Protein AF-A0A0C3QH39-F1 (afdb_monomer_lite)

Structure (mmCIF, N/CA/C/O backbone):
data_AF-A0A0C3QH39-F1
#
_entry.id   AF-A0A0C3QH39-F1
#
loop_
_atom_site.group_PDB
_atom_site.id
_atom_site.type_symbol
_atom_site.label_atom_id
_atom_site.label_alt_id
_atom_site.label_comp_id
_atom_site.label_asym_id
_atom_site.label_entity_id
_atom_site.label_seq_id
_atom_site.pdbx_PDB_ins_code
_atom_site.Cartn_x
_atom_site.Cartn_y
_atom_site.Cartn_z
_atom_site.occupancy
_atom_site.B_iso_or_equiv
_atom_site.auth_seq_id
_atom_site.auth_comp_id
_atom_site.auth_asym_id
_atom_site.auth_atom_id
_atom_site.pdbx_PDB_model_num
ATOM 1 N N . MET A 1 1 ? 23.336 -66.471 17.771 1.00 43.88 1 MET A N 1
ATOM 2 C CA . MET A 1 1 ? 22.860 -65.229 18.420 1.00 43.88 1 MET A CA 1
ATOM 3 C C . MET A 1 1 ? 21.787 -64.606 17.534 1.00 43.88 1 MET A C 1
ATOM 5 O O . MET A 1 1 ? 22.089 -64.322 16.385 1.00 43.88 1 MET A O 1
ATOM 9 N N . LYS A 1 2 ? 20.530 -64.498 17.988 1.00 44.22 2 LYS A N 1
ATOM 10 C CA . LYS A 1 2 ? 19.433 -63.909 17.193 1.00 44.22 2 LYS A CA 1
ATOM 11 C C . LYS A 1 2 ? 19.239 -62.452 17.618 1.00 44.22 2 LYS A C 1
ATOM 13 O O . LYS A 1 2 ? 18.803 -62.205 18.738 1.00 44.22 2 LYS A O 1
ATOM 18 N N . ALA A 1 3 ? 19.576 -61.507 16.745 1.00 55.25 3 ALA A N 1
ATOM 19 C CA . ALA A 1 3 ? 19.277 -60.095 16.959 1.00 55.25 3 ALA A CA 1
ATOM 20 C C . ALA A 1 3 ? 17.785 -59.849 16.683 1.00 55.25 3 ALA A C 1
ATOM 22 O O . ALA A 1 3 ? 17.305 -60.082 15.576 1.00 55.25 3 ALA A O 1
ATOM 23 N N . SER A 1 4 ? 17.045 -59.419 17.705 1.00 58.69 4 SER A N 1
ATOM 24 C CA . SER A 1 4 ? 15.643 -59.013 17.585 1.00 58.69 4 SER A CA 1
ATOM 25 C C . SER A 1 4 ? 15.588 -57.515 17.285 1.00 58.69 4 SER A C 1
ATOM 27 O O . SER A 1 4 ? 15.845 -56.690 18.162 1.00 58.69 4 SER A O 1
ATOM 29 N N . LEU A 1 5 ? 15.284 -57.156 16.036 1.00 59.19 5 LEU A N 1
ATOM 30 C CA . LEU A 1 5 ? 14.995 -55.779 15.640 1.00 59.19 5 LEU A CA 1
ATOM 31 C C . LEU A 1 5 ? 13.541 -55.458 16.006 1.00 59.19 5 LEU A C 1
ATOM 33 O O . LEU A 1 5 ? 12.611 -55.765 15.264 1.00 59.19 5 LEU A O 1
ATOM 37 N N . ARG A 1 6 ? 13.342 -54.822 17.166 1.00 60.06 6 ARG A N 1
ATOM 38 C CA . ARG A 1 6 ? 12.073 -54.170 17.528 1.00 60.06 6 ARG A CA 1
ATOM 39 C C . ARG A 1 6 ? 11.930 -52.872 16.734 1.00 60.06 6 ARG A C 1
ATOM 41 O O . ARG A 1 6 ? 12.139 -51.780 17.254 1.00 60.06 6 ARG A O 1
ATOM 48 N N . LEU A 1 7 ? 11.619 -53.007 15.453 1.00 60.47 7 LEU A N 1
ATOM 49 C CA . LEU A 1 7 ? 11.229 -51.896 14.601 1.00 60.47 7 LEU A CA 1
ATOM 50 C C . LEU A 1 7 ? 9.748 -51.572 14.842 1.00 60.47 7 LEU A C 1
ATOM 52 O O . LEU A 1 7 ? 8.881 -52.417 14.659 1.00 60.47 7 LEU A O 1
ATOM 56 N N . LEU A 1 8 ? 9.510 -50.305 15.199 1.00 54.44 8 LEU A N 1
ATOM 57 C CA . LEU A 1 8 ? 8.248 -49.564 15.083 1.00 54.44 8 LEU A CA 1
ATOM 58 C C . LEU A 1 8 ? 7.192 -49.815 16.171 1.00 54.44 8 LEU A C 1
ATOM 60 O O . LEU A 1 8 ? 6.185 -50.490 15.988 1.00 54.44 8 LEU A O 1
ATOM 64 N N . ASN A 1 9 ? 7.364 -49.107 17.287 1.00 56.91 9 ASN A N 1
ATOM 65 C CA . ASN A 1 9 ? 6.265 -48.773 18.186 1.00 56.91 9 ASN A CA 1
ATOM 66 C C . ASN A 1 9 ? 5.415 -47.665 17.521 1.00 56.91 9 ASN A C 1
ATOM 68 O O . ASN A 1 9 ? 5.627 -46.477 17.769 1.00 56.91 9 ASN A O 1
ATOM 72 N N . ALA A 1 10 ? 4.507 -48.040 16.611 1.00 56.62 10 ALA A N 1
ATOM 73 C CA . ALA A 1 10 ? 3.665 -47.106 15.845 1.00 56.62 10 ALA A CA 1
ATOM 74 C C . ALA A 1 10 ? 2.788 -46.200 16.737 1.00 56.62 10 ALA A C 1
ATOM 76 O O . ALA A 1 10 ? 2.433 -45.096 16.340 1.00 56.62 10 ALA A O 1
ATOM 77 N N . SER A 1 11 ? 2.519 -46.615 17.978 1.00 57.75 11 SER A N 1
ATOM 78 C CA . SER A 1 11 ? 1.807 -45.828 18.994 1.00 57.75 11 SER A CA 1
ATOM 79 C C . SER A 1 11 ? 2.611 -44.649 19.563 1.00 57.75 11 SER A C 1
ATOM 81 O O . SER A 1 11 ? 2.049 -43.804 20.253 1.00 57.75 11 SER A O 1
ATOM 83 N N . LYS A 1 12 ? 3.922 -44.572 19.281 1.00 58.84 12 LYS A N 1
ATOM 84 C CA . LYS A 1 12 ? 4.816 -43.469 19.685 1.00 58.84 12 LYS A CA 1
ATOM 85 C C . LYS A 1 12 ? 5.318 -42.651 18.490 1.00 58.84 12 LYS A C 1
ATOM 87 O O . LY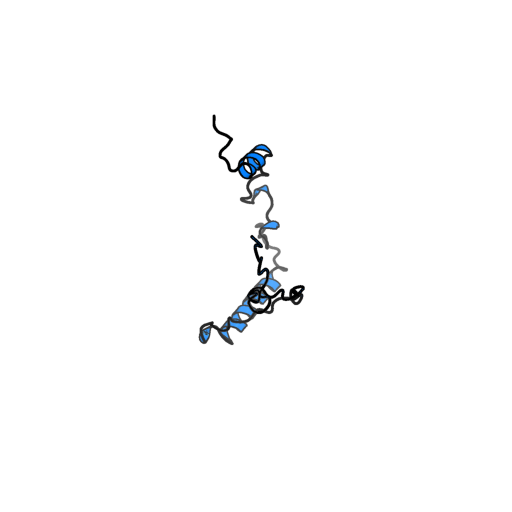S A 1 12 ? 6.234 -41.839 18.643 1.00 58.84 12 LYS A O 1
ATOM 92 N N . ALA A 1 13 ? 4.743 -42.861 17.304 1.00 66.88 13 ALA A N 1
ATOM 93 C CA . ALA A 1 13 ? 4.947 -41.971 16.173 1.00 66.88 13 ALA A CA 1
ATOM 94 C C . ALA A 1 13 ? 4.337 -40.612 16.541 1.00 66.88 13 ALA A C 1
ATOM 96 O O . ALA A 1 13 ? 3.125 -40.481 16.693 1.00 66.88 13 ALA A O 1
ATOM 97 N N . ARG A 1 14 ? 5.195 -39.615 16.778 1.00 73.56 14 ARG A N 1
ATOM 98 C CA . ARG A 1 14 ? 4.765 -38.245 17.070 1.00 73.56 14 ARG A CA 1
ATOM 99 C C . ARG A 1 14 ? 3.855 -37.780 15.938 1.00 73.56 14 ARG A C 1
ATOM 101 O O . ARG A 1 14 ? 4.245 -37.852 14.774 1.00 73.56 14 ARG A O 1
ATOM 108 N N . THR A 1 15 ? 2.667 -37.298 16.280 1.00 79.06 15 THR A N 1
ATOM 109 C CA . THR A 1 15 ? 1.793 -36.635 15.314 1.00 79.06 15 THR A CA 1
ATOM 110 C C . THR A 1 15 ? 2.556 -35.459 14.699 1.00 79.06 15 THR A C 1
ATOM 112 O O . THR A 1 15 ? 3.123 -34.662 15.458 1.00 79.06 15 THR A O 1
ATOM 115 N N . PRO A 1 16 ? 2.62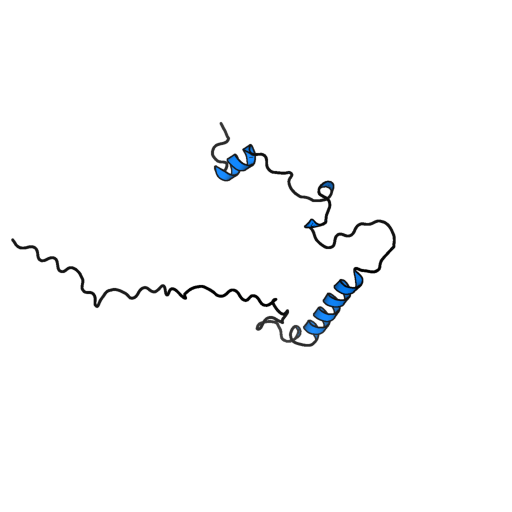5 -35.335 13.363 1.00 78.31 16 PRO A N 1
ATOM 116 C CA . PRO A 1 16 ? 3.290 -34.198 12.746 1.00 78.31 16 PRO A CA 1
ATOM 117 C C . PRO A 1 16 ? 2.571 -32.912 13.167 1.00 78.31 16 PRO A C 1
ATOM 119 O O . PRO A 1 16 ? 1.356 -32.806 13.042 1.00 78.31 16 PRO A O 1
ATOM 122 N N . LEU A 1 17 ? 3.332 -31.934 13.661 1.00 84.94 17 LEU A N 1
ATOM 123 C CA . LEU A 1 17 ? 2.812 -30.619 14.071 1.00 84.94 17 LEU A CA 1
ATOM 124 C C . LEU A 1 17 ? 2.387 -29.750 12.874 1.00 84.94 17 LEU A C 1
ATOM 126 O O . LEU A 1 17 ? 1.823 -28.674 13.048 1.00 84.94 17 LEU A O 1
ATOM 130 N N . ILE A 1 18 ? 2.693 -30.197 11.656 1.00 85.69 18 ILE A N 1
ATOM 131 C CA . ILE A 1 18 ? 2.367 -29.499 10.419 1.00 85.69 18 ILE A CA 1
ATOM 132 C C . ILE A 1 18 ? 1.064 -30.083 9.878 1.00 85.69 18 ILE A C 1
ATOM 134 O O . ILE A 1 18 ? 1.023 -31.226 9.423 1.00 85.69 18 ILE A O 1
ATOM 138 N N . HIS A 1 19 ? 0.009 -29.274 9.903 1.00 84.44 19 HIS A N 1
ATOM 139 C CA . HIS A 1 19 ? -1.269 -29.593 9.278 1.00 84.44 19 HIS A CA 1
ATOM 140 C C . HIS A 1 19 ? -1.342 -28.934 7.899 1.00 84.44 19 HIS A C 1
ATOM 142 O O . HIS A 1 19 ? -1.267 -27.710 7.775 1.00 84.44 19 HIS A O 1
ATOM 148 N N . PHE A 1 20 ? -1.502 -29.738 6.850 1.00 84.69 20 PHE A N 1
ATOM 149 C CA . PHE A 1 20 ? -1.734 -29.221 5.505 1.00 84.69 20 PHE A CA 1
ATOM 150 C C . PHE A 1 20 ? -3.178 -28.719 5.401 1.00 84.69 20 PHE A C 1
ATOM 152 O O . PHE A 1 20 ? -4.114 -29.508 5.320 1.00 84.69 20 PHE A O 1
ATOM 159 N N . LEU A 1 21 ? -3.359 -27.396 5.399 1.00 83.56 21 LEU A N 1
ATOM 160 C CA . LEU A 1 21 ? -4.668 -26.720 5.387 1.00 83.56 21 LEU A CA 1
ATOM 161 C C . LEU A 1 21 ? -5.409 -26.781 4.030 1.00 83.56 21 LEU A C 1
ATOM 163 O O . LEU A 1 21 ? -6.388 -26.067 3.833 1.00 83.56 21 LEU A O 1
ATOM 167 N N . GLY A 1 22 ? -4.950 -27.608 3.085 1.00 86.44 22 GLY A N 1
ATOM 168 C CA . GLY A 1 22 ? -5.483 -27.655 1.722 1.00 86.44 22 GLY A CA 1
ATOM 169 C C . GLY A 1 22 ? -5.152 -26.406 0.884 1.00 86.44 22 GLY A C 1
ATOM 170 O O . GLY A 1 22 ? -4.356 -25.558 1.305 1.00 86.44 22 GLY A O 1
ATOM 171 N N . PRO A 1 23 ? -5.716 -26.291 -0.333 1.00 83.94 23 PRO A N 1
ATOM 172 C CA . PRO A 1 23 ? -5.497 -25.141 -1.203 1.00 83.94 23 PRO A CA 1
ATOM 173 C C . PRO A 1 23 ? -6.060 -23.869 -0.559 1.00 83.94 23 PRO A C 1
ATOM 175 O O . PRO A 1 23 ? -7.244 -23.784 -0.225 1.00 83.94 23 PRO A O 1
ATOM 178 N N . ARG A 1 24 ? -5.199 -22.863 -0.379 1.00 83.44 24 ARG A N 1
ATOM 179 C CA . ARG A 1 24 ? -5.592 -21.563 0.174 1.00 83.44 24 ARG A CA 1
ATOM 180 C C . ARG A 1 24 ? -6.495 -20.841 -0.826 1.00 83.44 24 ARG A C 1
ATOM 182 O O . ARG A 1 24 ? -6.126 -20.684 -1.985 1.00 83.44 24 ARG A O 1
ATOM 189 N N . LYS A 1 25 ? -7.654 -20.366 -0.368 1.00 84.56 25 LYS A N 1
ATOM 190 C CA . LYS A 1 25 ? -8.492 -19.438 -1.135 1.00 84.56 25 LYS A CA 1
ATOM 191 C C . LYS A 1 25 ? -7.964 -18.026 -0.914 1.00 84.56 25 LYS A C 1
ATOM 193 O O . LYS A 1 25 ? -7.981 -17.538 0.214 1.00 84.56 25 LYS A O 1
ATOM 198 N N . THR A 1 26 ? -7.484 -17.382 -1.967 1.00 84.75 26 THR A N 1
ATOM 199 C CA . THR A 1 26 ? -7.178 -15.951 -1.930 1.00 84.75 26 THR A CA 1
ATOM 200 C C . THR A 1 26 ? -8.483 -15.175 -2.088 1.00 84.75 26 THR A C 1
ATOM 202 O O . THR A 1 26 ? -9.205 -15.440 -3.052 1.00 84.75 26 THR A O 1
ATOM 205 N N . PRO A 1 27 ? -8.824 -14.253 -1.173 1.00 85.38 27 PRO A N 1
ATOM 206 C CA . PRO A 1 27 ? -10.003 -13.414 -1.344 1.00 85.38 27 PRO A CA 1
ATOM 207 C C . PRO A 1 27 ? -9.870 -12.613 -2.645 1.00 85.38 27 PRO A C 1
ATOM 209 O O . PRO A 1 27 ? -8.865 -11.943 -2.864 1.00 85.38 27 PRO A O 1
ATOM 212 N N . THR A 1 28 ? -10.859 -12.754 -3.526 1.00 86.81 28 THR A N 1
ATOM 213 C CA . THR A 1 28 ? -10.909 -12.077 -4.835 1.00 86.81 28 THR A CA 1
ATOM 214 C C . THR A 1 28 ? -11.546 -10.694 -4.732 1.00 86.81 28 THR A C 1
ATOM 216 O O . THR A 1 28 ? -11.333 -9.847 -5.593 1.00 86.81 28 THR A O 1
ATOM 219 N N . GLU A 1 29 ? -12.314 -10.461 -3.668 1.00 86.31 29 GLU A N 1
ATOM 220 C CA . GLU A 1 29 ? -12.984 -9.189 -3.444 1.00 86.31 29 GLU A CA 1
ATOM 221 C C . GLU A 1 29 ? -11.972 -8.069 -3.156 1.00 86.31 29 GLU A C 1
ATOM 223 O O . GLU A 1 29 ? -11.038 -8.270 -2.366 1.00 86.31 29 GLU A O 1
ATOM 228 N N . PRO A 1 30 ? -12.163 -6.876 -3.746 1.00 85.38 30 PRO A N 1
ATOM 229 C CA . PRO A 1 30 ? -11.367 -5.703 -3.423 1.00 85.38 30 PRO A CA 1
ATOM 230 C C . PRO A 1 30 ? -11.416 -5.395 -1.925 1.00 85.38 30 PRO A C 1
ATOM 232 O O . PRO A 1 30 ? -12.477 -5.385 -1.296 1.00 85.38 30 PRO A O 1
ATOM 235 N N . HIS A 1 31 ? -10.255 -5.112 -1.341 1.00 80.94 31 HIS A N 1
ATOM 236 C CA . HIS A 1 31 ? -10.169 -4.767 0.071 1.00 80.94 31 HIS A CA 1
ATOM 237 C C . HIS A 1 31 ? -10.907 -3.447 0.353 1.00 80.94 31 HIS A C 1
ATOM 239 O O . HIS A 1 31 ? -10.524 -2.390 -0.147 1.00 80.94 31 HIS A O 1
ATOM 245 N N . VAL A 1 32 ? -11.926 -3.485 1.216 1.00 85.31 32 VAL A N 1
ATOM 246 C CA . VAL A 1 32 ? -12.634 -2.280 1.673 1.00 85.31 32 VAL A CA 1
ATOM 247 C C . VAL A 1 32 ? -11.778 -1.551 2.704 1.00 85.31 32 VAL A C 1
ATOM 249 O O . VAL A 1 32 ? -11.406 -2.127 3.726 1.00 85.31 32 VAL A O 1
ATOM 252 N N . HIS A 1 33 ? -11.481 -0.274 2.467 1.00 86.38 33 HIS A N 1
ATOM 253 C CA . HIS A 1 33 ? -10.771 0.561 3.435 1.00 86.38 33 HIS A CA 1
ATOM 254 C C . HIS A 1 33 ? -11.550 0.624 4.755 1.00 86.38 33 HIS A C 1
ATOM 256 O O . HIS A 1 33 ? -12.715 1.016 4.780 1.00 86.38 33 HIS A O 1
ATOM 262 N N . ARG A 1 34 ? -10.910 0.228 5.858 1.00 87.50 34 ARG A N 1
ATOM 263 C CA . ARG A 1 34 ? -11.493 0.258 7.204 1.00 87.50 34 ARG A CA 1
ATOM 264 C C . ARG A 1 34 ? -10.438 0.682 8.227 1.00 87.50 34 ARG A C 1
ATOM 266 O O . ARG A 1 34 ? -9.261 0.369 8.022 1.00 87.50 34 ARG A O 1
ATOM 273 N N . PRO A 1 35 ? -10.832 1.338 9.333 1.00 90.06 35 PRO A N 1
ATOM 274 C CA . PRO A 1 35 ? -9.922 1.601 10.439 1.00 90.06 35 PRO A CA 1
ATOM 275 C C . PRO A 1 35 ? -9.372 0.289 11.007 1.00 90.06 35 PRO A C 1
ATOM 277 O O . PRO A 1 35 ? -10.092 -0.707 11.111 1.00 90.06 35 PRO A O 1
ATOM 280 N N . HIS A 1 36 ? -8.104 0.289 11.416 1.00 87.50 36 HIS A N 1
ATOM 281 C CA . HIS A 1 36 ? -7.514 -0.864 12.089 1.00 87.50 36 HIS A CA 1
ATOM 282 C C . HIS A 1 36 ? -8.228 -1.133 13.427 1.00 87.50 36 HIS A C 1
ATOM 284 O O . HIS A 1 36 ? -8.570 -0.199 14.158 1.00 87.50 36 HIS A O 1
ATOM 290 N N . ALA A 1 37 ? -8.409 -2.405 13.796 1.00 89.88 37 ALA A N 1
ATOM 291 C CA . ALA A 1 37 ? -9.097 -2.781 15.038 1.00 89.88 37 ALA A CA 1
ATOM 292 C C . ALA A 1 37 ? -8.447 -2.147 16.284 1.00 89.88 37 ALA A C 1
ATOM 294 O O . ALA A 1 37 ? -9.133 -1.719 17.212 1.00 89.88 37 ALA A O 1
ATOM 295 N N . MET A 1 38 ? -7.121 -2.005 16.261 1.00 91.75 38 MET A N 1
ATOM 296 C CA . MET A 1 38 ? -6.324 -1.407 17.336 1.00 91.75 38 MET A CA 1
ATOM 297 C C . MET A 1 38 ? -5.998 0.079 17.115 1.00 91.75 38 MET A C 1
ATOM 299 O O . MET A 1 38 ? -5.095 0.609 17.750 1.00 91.75 38 MET A O 1
ATOM 303 N N . ALA A 1 39 ? -6.695 0.754 16.196 1.00 88.00 39 ALA A N 1
ATOM 304 C CA . ALA A 1 39 ? -6.544 2.196 16.022 1.00 88.00 39 ALA A CA 1
ATOM 305 C C . ALA A 1 39 ? -7.010 2.956 17.284 1.00 88.00 39 ALA A C 1
ATOM 307 O O . ALA A 1 39 ? -7.918 2.475 17.984 1.00 88.00 39 ALA A O 1
ATOM 308 N N . PRO A 1 40 ? -6.426 4.134 17.572 1.00 89.62 40 PRO A N 1
ATOM 309 C CA . PRO A 1 40 ? -6.918 5.005 18.632 1.00 89.62 40 PRO A CA 1
ATOM 310 C C . PRO A 1 40 ? -8.394 5.365 18.388 1.00 89.62 40 PRO A C 1
ATOM 312 O O . PRO A 1 40 ? -8.832 5.387 17.233 1.00 89.62 40 PRO A O 1
ATOM 315 N N . PRO A 1 41 ? -9.177 5.623 19.450 1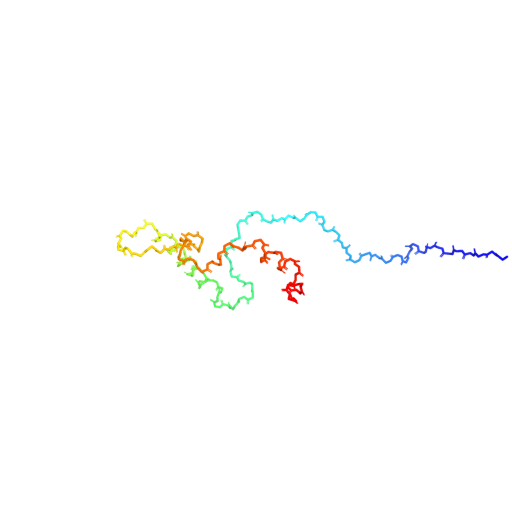.00 84.81 41 PRO A N 1
ATOM 316 C CA . PRO A 1 41 ? -10.615 5.871 19.334 1.00 84.81 41 PRO A CA 1
ATOM 317 C C . PRO A 1 41 ? -10.933 7.072 18.437 1.00 84.81 41 PRO A C 1
ATOM 319 O O . PRO A 1 41 ? -11.901 7.019 17.694 1.00 84.81 41 PRO A O 1
ATOM 322 N N . GLU A 1 42 ? -10.077 8.093 18.426 1.00 86.06 42 GLU A N 1
ATOM 323 C CA . GLU A 1 42 ? -10.221 9.290 17.585 1.00 86.06 42 GLU A CA 1
ATOM 324 C C . GLU A 1 42 ? -10.138 8.990 16.082 1.00 86.06 42 GLU A C 1
ATOM 326 O O . GLU A 1 42 ? -10.787 9.643 15.272 1.00 86.06 42 GLU A O 1
ATOM 331 N N . ALA A 1 43 ? -9.353 7.981 15.694 1.00 83.19 43 ALA A N 1
ATOM 332 C CA . ALA A 1 43 ? -9.201 7.574 14.298 1.00 83.19 43 ALA A CA 1
ATOM 333 C C . ALA A 1 43 ? -10.307 6.607 13.839 1.00 83.19 43 ALA A C 1
ATOM 335 O O . ALA A 1 43 ? -10.323 6.179 12.683 1.00 83.19 43 ALA A O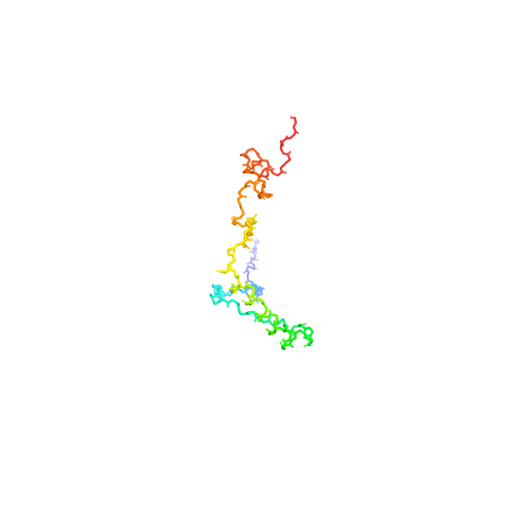 1
ATOM 336 N N . LYS A 1 44 ? -11.213 6.219 14.742 1.00 85.06 44 LYS A N 1
ATOM 337 C CA . LYS A 1 44 ? -12.369 5.373 14.448 1.00 85.06 44 LYS A CA 1
ATOM 338 C C . LYS A 1 44 ? -13.597 6.276 14.284 1.00 85.06 44 LYS A C 1
ATOM 340 O O . LYS A 1 44 ? -13.823 7.165 15.092 1.00 85.06 44 LYS A O 1
ATOM 345 N N . GLY A 1 45 ? -14.401 6.039 13.248 1.00 84.69 45 GLY A N 1
ATOM 346 C CA . GLY A 1 45 ? -15.618 6.815 12.978 1.00 84.69 45 GLY A CA 1
ATOM 347 C C . GLY A 1 45 ? -15.382 8.007 12.046 1.00 84.69 45 GLY A C 1
ATOM 348 O O . GLY A 1 45 ? -14.777 7.851 10.985 1.00 84.69 45 GLY A O 1
ATOM 349 N N . GLU A 1 46 ? -15.857 9.190 12.442 1.00 85.62 46 GLU A N 1
ATOM 350 C CA . GLU A 1 46 ? -16.009 10.370 11.573 1.00 85.62 46 GLU A CA 1
ATOM 351 C C . GLU A 1 46 ? -14.696 10.852 10.939 1.00 85.62 46 GLU A C 1
ATOM 353 O O . GLU A 1 46 ? -14.674 11.221 9.765 1.00 85.62 46 GLU A O 1
ATOM 358 N N . ALA A 1 47 ? -13.576 10.790 11.668 1.00 88.69 47 ALA A N 1
ATOM 359 C CA . ALA A 1 47 ? -12.268 11.192 11.143 1.00 88.69 47 ALA A CA 1
ATOM 360 C C . ALA A 1 47 ? -11.828 10.328 9.947 1.00 88.69 47 ALA A C 1
ATOM 362 O O . ALA A 1 47 ? -11.236 10.828 8.987 1.00 88.69 47 ALA A O 1
ATOM 363 N N . PHE A 1 48 ? -12.144 9.030 9.982 1.00 91.31 48 PHE A N 1
ATOM 364 C CA . PHE A 1 48 ? -11.837 8.114 8.888 1.00 91.31 48 PHE A CA 1
ATOM 365 C C . PHE A 1 48 ? -12.768 8.333 7.693 1.00 91.31 48 PHE A C 1
ATOM 367 O O . PHE A 1 48 ? -12.320 8.315 6.548 1.00 91.31 48 PHE A O 1
ATOM 374 N N . GLU A 1 49 ? -14.048 8.600 7.941 1.00 90.69 49 GLU A N 1
ATOM 375 C CA . GLU A 1 49 ? -15.008 8.910 6.879 1.00 90.69 49 GLU A CA 1
ATOM 376 C C . GLU A 1 49 ? -14.670 10.229 6.173 1.00 90.69 49 GLU A C 1
ATOM 378 O O . GLU A 1 49 ? -14.648 10.279 4.941 1.00 90.69 49 GLU A O 1
ATOM 383 N N . ALA A 1 50 ? -14.302 11.268 6.926 1.00 90.94 50 ALA A N 1
ATOM 384 C CA . ALA A 1 50 ? -13.832 12.537 6.377 1.00 90.94 50 ALA A CA 1
ATOM 385 C C . ALA A 1 50 ? -12.560 12.359 5.528 1.00 90.94 50 ALA A C 1
ATOM 387 O O . ALA A 1 50 ? -12.429 12.955 4.454 1.00 90.94 50 ALA A O 1
ATOM 388 N N . PHE A 1 51 ? -11.636 11.493 5.9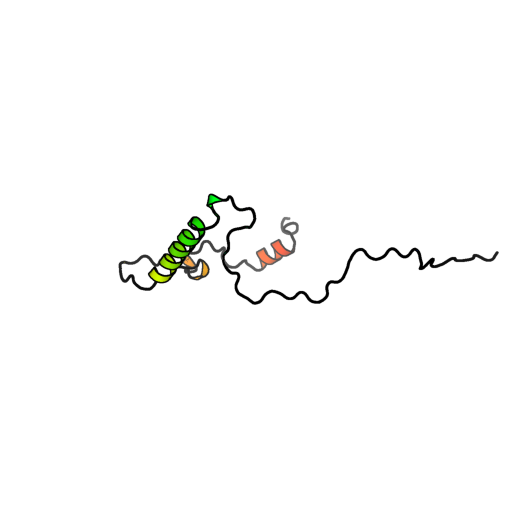61 1.00 89.94 51 PHE A N 1
ATOM 389 C CA . PHE A 1 51 ? -10.466 11.123 5.164 1.00 89.94 51 PHE A CA 1
ATOM 390 C C . PHE A 1 51 ? -10.862 10.449 3.843 1.00 89.94 51 PHE A C 1
ATOM 392 O O . PHE A 1 51 ? -10.346 10.831 2.792 1.00 89.94 51 PHE A O 1
ATOM 399 N N . LEU A 1 52 ? -11.801 9.497 3.866 1.00 90.12 52 LEU A N 1
ATOM 400 C CA . LEU A 1 52 ? -12.284 8.833 2.651 1.00 90.12 52 LEU A CA 1
ATOM 401 C C . LEU A 1 52 ? -12.968 9.811 1.689 1.00 90.12 52 LEU A C 1
ATOM 403 O O . LEU A 1 52 ? -12.730 9.749 0.484 1.00 90.12 52 LEU A O 1
ATOM 407 N N . GLN A 1 53 ? -13.768 10.750 2.198 1.00 90.94 53 GLN A N 1
ATOM 408 C CA . GLN A 1 53 ? -14.386 11.797 1.377 1.00 90.94 53 GLN A CA 1
ATOM 409 C C . GLN A 1 53 ? -13.332 12.674 0.692 1.00 90.94 53 GLN A C 1
ATOM 411 O O . GLN A 1 53 ? -13.433 12.946 -0.506 1.00 90.94 53 GLN A O 1
ATOM 416 N N . LYS A 1 54 ? -12.284 13.063 1.427 1.00 90.88 54 LYS A N 1
ATOM 417 C CA . LYS A 1 54 ? -11.159 13.827 0.879 1.00 90.88 54 LYS A CA 1
ATOM 418 C C . LYS A 1 54 ? -10.362 13.022 -0.156 1.00 90.88 54 LYS A C 1
ATOM 420 O O . LYS A 1 54 ? -9.963 13.558 -1.182 1.00 90.88 54 LYS A O 1
ATOM 425 N N . LEU A 1 55 ? -10.142 11.731 0.081 1.00 87.12 55 LEU A N 1
ATOM 426 C CA . LEU A 1 55 ? -9.456 10.848 -0.868 1.00 87.12 55 LEU A CA 1
ATOM 427 C C . LEU A 1 55 ? -10.245 10.725 -2.182 1.00 87.12 55 LEU A C 1
ATOM 429 O O . LEU A 1 55 ? -9.679 10.831 -3.275 1.00 87.12 55 LEU A O 1
ATOM 433 N N . ASN A 1 56 ? -11.564 10.568 -2.081 1.00 85.62 56 ASN A N 1
ATOM 434 C CA . ASN A 1 56 ? -12.446 10.482 -3.241 1.00 85.62 56 ASN A CA 1
ATOM 435 C C . ASN A 1 56 ? -12.509 11.805 -4.019 1.00 85.62 56 ASN A C 1
ATOM 437 O O . ASN A 1 56 ? -12.508 11.782 -5.249 1.00 85.62 56 ASN A O 1
ATOM 441 N N . SER A 1 57 ? -12.485 12.960 -3.343 1.00 83.75 57 SER A N 1
ATOM 442 C CA . SER A 1 57 ? -12.513 14.262 -4.023 1.00 83.75 57 SER A CA 1
ATOM 443 C C . SER A 1 57 ? -11.259 14.528 -4.868 1.00 83.75 57 SER A C 1
ATOM 445 O O . SER A 1 57 ? -11.383 15.035 -5.984 1.00 83.75 57 SER A O 1
ATOM 447 N N . TYR A 1 58 ? -10.069 14.101 -4.426 1.00 75.69 58 TYR A N 1
ATOM 448 C CA . TYR A 1 58 ? -8.853 14.157 -5.256 1.00 75.69 58 TYR A CA 1
ATOM 449 C C . TYR A 1 58 ? -8.935 13.268 -6.501 1.00 75.69 58 TYR A C 1
ATOM 451 O O . TYR A 1 58 ? -8.378 13.597 -7.550 1.00 75.69 58 TYR A O 1
ATOM 459 N N . THR A 1 59 ? -9.639 12.142 -6.396 1.00 65.06 59 THR A N 1
ATOM 460 C CA . THR A 1 59 ? -9.788 11.193 -7.504 1.00 65.06 59 THR A CA 1
ATOM 461 C C . THR A 1 59 ? -10.759 11.713 -8.567 1.00 65.06 59 THR A C 1
ATOM 463 O O . THR A 1 59 ? -10.538 11.475 -9.750 1.00 65.06 59 THR A O 1
ATOM 466 N N . SER A 1 60 ? -11.775 12.489 -8.177 1.00 57.94 60 SER A N 1
ATOM 467 C CA . SER A 1 60 ? -12.720 13.123 -9.111 1.00 57.94 60 SER A CA 1
ATOM 468 C C . SER A 1 60 ? -12.198 14.420 -9.747 1.00 57.94 60 SER A C 1
ATOM 470 O O . SER A 1 60 ? -12.658 14.805 -10.817 1.00 57.94 60 SER A O 1
ATOM 472 N N . ALA A 1 61 ? -11.225 15.097 -9.128 1.00 55.06 61 ALA A N 1
ATOM 473 C CA . ALA A 1 61 ? -10.650 16.343 -9.648 1.00 55.06 61 ALA A CA 1
ATOM 474 C C . ALA A 1 61 ? -9.625 16.141 -10.786 1.00 55.06 61 ALA A C 1
ATOM 476 O O . ALA A 1 61 ? -9.159 17.115 -11.374 1.00 55.06 61 ALA A O 1
ATOM 477 N N . SER A 1 62 ? -9.259 14.898 -11.126 1.00 53.53 62 SER A N 1
ATOM 478 C CA . SER A 1 62 ? -8.214 14.618 -12.126 1.00 53.53 62 SER A CA 1
ATOM 479 C C . SER A 1 62 ? -8.683 14.691 -13.591 1.00 53.53 62 SER A C 1
ATOM 481 O O . SER A 1 62 ? -7.881 14.439 -14.485 1.00 53.53 62 SER A O 1
ATOM 483 N N . THR A 1 63 ? -9.944 15.050 -13.870 1.00 53.97 63 THR A N 1
ATOM 484 C CA . THR A 1 63 ? -10.495 15.100 -15.245 1.00 53.97 63 THR A CA 1
ATOM 485 C C . THR A 1 63 ? -10.855 16.494 -15.767 1.00 53.97 63 THR A C 1
ATOM 487 O O . THR A 1 63 ? -11.403 16.602 -16.860 1.00 53.97 63 THR A O 1
ATOM 490 N N . SER A 1 64 ? -10.531 17.584 -15.066 1.00 54.97 64 SER A N 1
ATOM 491 C CA . SER A 1 64 ? -10.822 18.935 -15.575 1.00 54.97 64 SER A CA 1
ATOM 492 C C . SER A 1 64 ? -9.773 19.955 -15.141 1.00 54.97 64 SER A C 1
ATOM 494 O O . SER A 1 64 ? -9.863 20.538 -14.064 1.00 54.97 64 SER A O 1
ATOM 496 N N . GLY A 1 65 ? -8.778 20.186 -15.995 1.00 46.31 65 GLY A N 1
ATOM 497 C CA . GLY A 1 65 ? -7.727 21.169 -15.746 1.00 46.31 65 GLY A CA 1
ATOM 498 C C . GLY A 1 65 ? -6.885 21.446 -16.984 1.00 46.31 65 GLY A C 1
ATOM 499 O O . GLY A 1 65 ? -5.691 21.170 -17.004 1.00 46.31 65 GLY A O 1
ATOM 500 N N . ALA A 1 66 ? -7.511 21.977 -18.035 1.00 55.16 66 ALA A N 1
ATOM 501 C CA . ALA A 1 66 ? -6.792 22.647 -19.109 1.00 55.16 66 ALA A CA 1
ATOM 502 C C . ALA A 1 66 ? -6.145 23.924 -18.537 1.00 55.16 66 ALA A C 1
ATOM 504 O O . ALA A 1 66 ? -6.833 24.911 -18.293 1.00 55.16 66 ALA A O 1
ATOM 505 N N . GLY A 1 67 ? -4.835 23.898 -18.282 1.00 49.38 67 GLY A N 1
ATOM 506 C CA . GLY A 1 67 ? -4.109 25.065 -17.779 1.00 49.38 67 GLY A CA 1
ATOM 507 C C . GLY A 1 67 ? -2.623 24.807 -17.534 1.00 49.38 67 GLY A C 1
ATOM 508 O O . GLY A 1 67 ? -2.242 24.290 -16.494 1.00 49.38 67 GLY A O 1
ATOM 509 N N . THR A 1 68 ? -1.788 25.218 -18.496 1.00 51.72 68 THR A N 1
ATOM 510 C CA . THR A 1 68 ? -0.332 25.472 -18.373 1.00 51.72 68 THR A CA 1
ATOM 511 C C . THR A 1 68 ? 0.587 24.346 -17.854 1.00 51.72 68 THR A C 1
ATOM 513 O O . THR A 1 68 ? 0.980 24.302 -16.698 1.00 51.72 68 THR A O 1
ATOM 516 N N . LYS A 1 69 ? 1.028 23.505 -18.804 1.00 55.41 69 LYS A N 1
ATOM 517 C CA . LYS A 1 69 ? 2.377 22.912 -18.993 1.00 55.41 69 LYS A CA 1
ATOM 518 C C . LYS A 1 69 ? 3.219 22.509 -17.761 1.00 55.41 69 LYS A C 1
ATOM 520 O O . LYS A 1 69 ? 4.409 22.805 -17.711 1.00 55.41 69 LYS A O 1
ATOM 525 N N . ALA A 1 70 ? 2.666 21.706 -16.862 1.00 61.06 70 ALA A N 1
ATOM 526 C CA . ALA A 1 70 ? 3.451 20.723 -16.118 1.00 61.06 70 ALA A CA 1
ATOM 527 C C . ALA A 1 70 ? 2.706 19.389 -16.201 1.00 61.06 70 ALA A C 1
ATOM 529 O O . ALA A 1 70 ? 1.584 19.275 -15.720 1.00 61.06 70 ALA A O 1
ATOM 530 N N . ALA A 1 71 ? 3.283 18.398 -16.883 1.00 64.31 71 ALA A N 1
ATOM 531 C CA . ALA A 1 71 ? 2.703 17.062 -16.922 1.00 64.31 71 ALA A CA 1
ATOM 532 C C . ALA A 1 71 ? 2.857 16.435 -15.529 1.00 64.31 71 ALA A C 1
ATOM 534 O O . ALA A 1 71 ? 3.918 15.921 -15.180 1.00 64.31 71 ALA A O 1
ATOM 535 N N . THR A 1 72 ? 1.821 16.549 -14.701 1.00 70.06 72 THR A N 1
ATOM 536 C CA . THR A 1 72 ? 1.742 15.844 -13.422 1.00 70.06 72 THR A CA 1
ATOM 537 C C . THR A 1 72 ? 1.259 14.427 -13.699 1.00 70.06 72 THR A C 1
ATOM 539 O O . THR A 1 72 ? 0.098 14.217 -14.042 1.00 70.06 72 THR A O 1
ATOM 542 N N . TYR A 1 73 ? 2.160 13.455 -13.589 1.00 76.50 73 TYR A N 1
ATOM 543 C CA . TYR A 1 73 ? 1.831 12.039 -13.748 1.00 76.50 73 TYR A CA 1
ATOM 544 C C . TYR A 1 73 ? 1.120 11.523 -12.496 1.00 76.50 73 TYR A C 1
ATOM 546 O O . TYR A 1 73 ? 1.515 11.858 -11.377 1.00 76.50 73 TYR A O 1
ATOM 554 N N . ARG A 1 74 ? 0.070 10.715 -12.676 1.00 78.38 74 ARG A N 1
ATOM 555 C CA . ARG A 1 74 ? -0.695 10.147 -11.558 1.00 78.38 74 ARG A CA 1
ATOM 556 C C . ARG A 1 74 ? 0.071 8.994 -10.932 1.00 78.38 74 ARG A C 1
ATOM 558 O O . ARG A 1 74 ? 0.125 8.878 -9.710 1.00 78.38 74 ARG A O 1
ATOM 565 N N . ASN A 1 75 ? 0.649 8.145 -11.772 1.00 80.88 75 ASN A N 1
ATOM 566 C CA . ASN A 1 75 ? 1.401 6.985 -11.332 1.00 80.88 75 ASN A CA 1
ATOM 567 C C . ASN A 1 75 ? 2.878 7.101 -11.714 1.00 80.88 75 ASN A C 1
ATOM 569 O O . ASN A 1 75 ? 3.233 7.611 -12.773 1.00 80.88 75 ASN A O 1
ATOM 573 N N . PHE A 1 76 ? 3.750 6.537 -10.880 1.00 73.19 76 PHE A N 1
ATOM 574 C CA . PHE A 1 76 ? 5.196 6.506 -11.124 1.00 73.19 76 PHE A CA 1
ATOM 575 C C . PHE A 1 76 ? 5.582 5.834 -12.460 1.00 73.19 76 PHE A C 1
ATOM 577 O O . PHE A 1 76 ? 6.596 6.178 -13.060 1.00 73.19 76 PHE A O 1
ATOM 584 N N . TRP A 1 77 ? 4.787 4.881 -12.956 1.00 79.44 77 TRP A N 1
ATOM 585 C CA . TRP A 1 77 ? 5.031 4.213 -14.244 1.00 79.44 77 TRP A CA 1
ATOM 586 C C . TRP A 1 77 ? 4.551 4.991 -15.471 1.00 79.44 77 TRP A C 1
ATOM 588 O O . TRP A 1 77 ? 4.871 4.598 -16.585 1.00 79.44 77 TRP A O 1
ATOM 598 N N . GLU A 1 78 ? 3.803 6.077 -15.287 1.00 79.94 78 GLU A N 1
ATOM 599 C CA . GLU A 1 78 ? 3.396 6.968 -16.382 1.00 79.94 78 GLU A CA 1
ATOM 600 C C . GLU A 1 78 ? 4.476 8.009 -16.698 1.00 79.94 78 GLU A C 1
ATOM 602 O O . GLU A 1 78 ? 4.426 8.652 -17.745 1.00 79.94 78 GLU A O 1
ATOM 607 N N . VAL A 1 79 ? 5.452 8.178 -15.797 1.00 83.75 79 VAL A N 1
ATOM 608 C CA . VAL A 1 79 ? 6.568 9.107 -15.975 1.00 83.75 79 VAL A CA 1
ATOM 609 C C . VAL A 1 79 ? 7.437 8.628 -17.144 1.00 83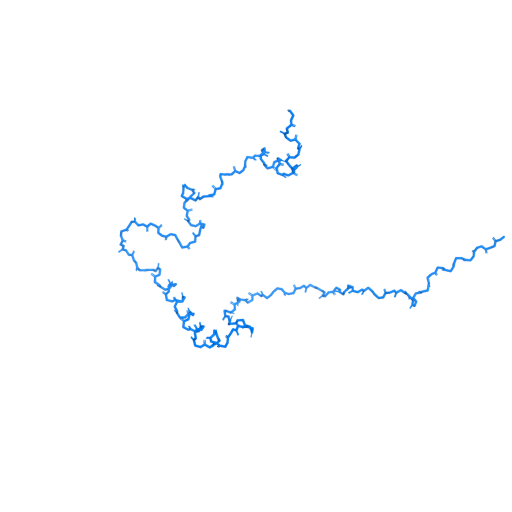.75 79 VAL A C 1
ATOM 611 O O . VAL A 1 79 ? 7.878 7.474 -17.140 1.00 83.75 79 VAL A O 1
ATOM 614 N N . PRO A 1 80 ? 7.740 9.496 -18.126 1.00 76.44 80 PRO A N 1
ATOM 615 C CA . PRO A 1 80 ? 8.638 9.174 -19.218 1.00 76.44 80 PRO A CA 1
ATOM 616 C C . PRO A 1 80 ? 9.983 8.657 -18.715 1.00 76.44 80 PRO A C 1
ATOM 618 O O . PRO A 1 80 ? 10.504 9.106 -17.689 1.00 76.44 80 PRO A O 1
ATOM 621 N N . SER A 1 81 ? 10.573 7.739 -19.474 1.00 74.56 81 SER A N 1
ATOM 622 C CA . SER A 1 81 ? 11.841 7.089 -19.129 1.00 74.56 81 SER A CA 1
ATOM 623 C C . SER A 1 81 ? 12.969 8.088 -18.859 1.00 74.56 81 SER A C 1
ATOM 625 O O . SER A 1 81 ? 13.712 7.905 -17.903 1.00 74.56 81 SER A O 1
ATOM 627 N N . TYR A 1 82 ? 13.038 9.189 -19.615 1.00 76.81 82 TYR A N 1
ATOM 628 C CA . TYR A 1 82 ? 14.059 10.231 -19.443 1.00 76.81 82 TYR A CA 1
ATOM 629 C C . TYR A 1 82 ? 13.958 11.009 -18.118 1.00 76.81 82 TYR A C 1
ATOM 631 O O . TYR A 1 82 ? 14.931 11.626 -17.696 1.00 76.81 82 TYR A O 1
ATOM 639 N N . ALA A 1 83 ? 12.781 11.032 -17.487 1.00 76.38 83 ALA A N 1
ATOM 640 C CA . ALA A 1 83 ? 12.519 11.758 -16.242 1.00 76.38 83 ALA A CA 1
ATOM 641 C C . ALA A 1 83 ? 12.438 10.825 -15.022 1.00 76.38 83 ALA A C 1
ATOM 643 O O . ALA A 1 83 ? 12.242 11.282 -13.897 1.00 76.38 83 ALA A O 1
ATOM 644 N N . SER A 1 84 ? 12.558 9.515 -15.236 1.00 74.06 84 SER A N 1
ATOM 645 C CA . SER A 1 84 ? 12.522 8.523 -14.171 1.00 74.06 84 SER A CA 1
ATOM 646 C C . SER A 1 84 ? 13.931 8.278 -13.632 1.00 74.06 84 SER A C 1
ATOM 648 O O . SER A 1 84 ? 14.837 7.990 -14.404 1.00 74.06 84 SER A O 1
ATOM 650 N N . PHE A 1 85 ? 14.108 8.257 -12.306 1.00 71.38 85 PHE A N 1
ATOM 651 C CA . PHE A 1 85 ? 15.318 7.733 -11.642 1.00 71.38 85 PHE A CA 1
ATOM 652 C C . PHE A 1 85 ? 15.419 6.199 -11.738 1.00 71.38 85 PHE A C 1
ATOM 654 O O . PHE A 1 85 ? 15.807 5.522 -10.786 1.00 71.38 85 PHE A O 1
ATOM 661 N N . ARG A 1 86 ? 14.993 5.620 -12.863 1.00 70.75 86 ARG A N 1
ATOM 662 C CA . ARG A 1 86 ? 15.160 4.193 -13.109 1.00 70.75 86 ARG A CA 1
ATOM 663 C C . ARG A 1 86 ? 16.627 3.974 -13.464 1.00 70.75 86 ARG A C 1
ATOM 665 O O . ARG A 1 86 ? 17.127 4.699 -14.327 1.00 70.75 86 ARG A O 1
ATOM 672 N N . PRO A 1 87 ? 17.314 3.008 -12.836 1.00 66.06 87 PRO A N 1
ATOM 673 C CA . PRO A 1 87 ? 18.552 2.530 -13.419 1.00 66.06 87 PRO A CA 1
ATOM 674 C C . PRO A 1 87 ? 18.236 2.093 -14.853 1.00 66.06 87 PRO A C 1
ATOM 676 O O . PRO A 1 87 ? 17.184 1.496 -15.110 1.00 66.06 87 PRO A O 1
ATOM 679 N N . THR A 1 88 ? 19.104 2.469 -15.789 1.00 71.00 88 THR A N 1
ATOM 680 C CA . THR A 1 88 ? 19.111 1.911 -17.144 1.00 71.00 88 THR A CA 1
ATOM 681 C C . THR A 1 88 ? 19.078 0.385 -17.068 1.00 71.00 88 THR A C 1
ATOM 683 O O . THR A 1 88 ? 19.459 -0.186 -16.045 1.00 71.00 88 THR A O 1
ATOM 686 N N . GLU A 1 89 ? 18.579 -0.272 -18.118 1.00 82.38 89 GLU A N 1
ATOM 687 C CA . GLU A 1 89 ? 18.542 -1.738 -18.187 1.00 82.38 89 GLU A CA 1
ATOM 688 C C . GLU A 1 89 ? 19.893 -2.317 -17.745 1.00 82.38 89 GLU A C 1
ATOM 690 O O . GLU A 1 89 ? 20.936 -1.849 -18.208 1.00 82.38 89 GLU A O 1
ATOM 695 N N . LEU A 1 90 ? 19.870 -3.264 -16.795 1.00 83.62 90 LEU A N 1
ATOM 696 C CA . LEU A 1 90 ? 21.100 -3.906 -16.339 1.00 83.62 90 LEU A CA 1
ATOM 697 C C . LEU A 1 90 ? 21.721 -4.643 -17.519 1.00 83.62 90 LEU A C 1
ATOM 699 O O . LEU A 1 90 ? 21.036 -5.389 -18.220 1.00 83.62 90 LEU A O 1
ATOM 703 N N . SER A 1 91 ? 23.017 -4.443 -17.715 1.00 86.38 91 SER A N 1
ATOM 704 C CA . SER A 1 91 ? 23.775 -5.210 -18.693 1.00 86.38 91 SER A CA 1
ATOM 705 C C . SER A 1 91 ? 23.861 -6.681 -18.278 1.00 86.38 91 SER A C 1
ATOM 707 O O . SER A 1 91 ? 23.861 -7.005 -17.088 1.00 86.38 91 SER A O 1
ATOM 709 N N . ASP A 1 92 ? 23.994 -7.580 -19.255 1.00 85.88 92 ASP A N 1
ATOM 710 C CA . ASP A 1 92 ? 24.118 -9.024 -19.000 1.00 85.88 92 ASP A CA 1
ATOM 711 C C . ASP A 1 92 ? 25.275 -9.354 -18.044 1.00 85.88 92 ASP A C 1
ATOM 713 O O . ASP A 1 92 ? 25.163 -10.258 -17.219 1.00 85.88 92 ASP A O 1
ATOM 717 N N . PHE A 1 93 ? 26.357 -8.571 -18.099 1.00 83.94 93 PHE A N 1
ATOM 718 C CA . PHE A 1 93 ? 27.496 -8.705 -17.193 1.00 83.94 93 PHE A CA 1
ATOM 719 C C . PHE A 1 93 ? 27.133 -8.368 -15.739 1.00 83.94 93 PHE A C 1
ATOM 721 O O . PHE A 1 93 ? 27.487 -9.115 -14.831 1.00 83.94 93 PHE A O 1
ATOM 728 N N . GLU A 1 94 ? 26.391 -7.283 -15.500 1.00 85.06 94 GLU A N 1
ATOM 729 C CA . GLU A 1 94 ? 25.929 -6.925 -14.150 1.00 85.06 94 GLU A CA 1
ATOM 730 C C . GLU A 1 94 ? 24.931 -7.957 -13.613 1.00 85.06 94 GLU A C 1
ATOM 732 O O . GLU A 1 94 ? 24.948 -8.288 -12.427 1.00 85.06 94 GLU A O 1
ATOM 737 N N . ILE A 1 95 ? 24.075 -8.500 -14.487 1.00 88.56 95 ILE A N 1
ATOM 738 C CA . ILE A 1 95 ? 23.147 -9.580 -14.137 1.00 88.56 95 ILE A CA 1
ATOM 739 C C . ILE A 1 95 ? 23.935 -10.825 -13.717 1.00 88.56 95 ILE A C 1
ATOM 741 O O . ILE A 1 95 ? 23.640 -11.410 -12.674 1.00 88.56 95 ILE A O 1
ATOM 745 N N . GLU A 1 96 ? 24.953 -11.218 -14.484 1.00 87.75 96 GLU A N 1
ATOM 746 C CA . GLU A 1 96 ? 25.817 -12.352 -14.153 1.00 87.75 96 GLU A CA 1
ATOM 747 C C . GLU A 1 96 ? 26.583 -12.117 -12.845 1.00 87.75 96 GLU A C 1
ATOM 749 O O . GLU A 1 96 ? 26.638 -13.007 -11.996 1.00 87.75 96 GLU A O 1
ATOM 754 N N . GLU A 1 97 ? 27.104 -10.913 -12.616 1.00 86.12 97 GLU A N 1
ATOM 755 C CA . GLU A 1 97 ? 27.805 -10.555 -11.381 1.00 86.12 97 GLU A CA 1
ATOM 756 C C . GLU A 1 97 ? 26.885 -10.640 -10.151 1.00 86.12 97 GLU A C 1
ATOM 758 O O . GLU A 1 97 ? 27.259 -11.214 -9.126 1.00 86.12 97 GLU A O 1
ATOM 763 N N . ILE A 1 98 ? 25.648 -10.148 -10.252 1.00 82.94 98 ILE A N 1
ATOM 764 C CA . ILE A 1 98 ? 24.650 -10.259 -9.179 1.00 82.94 98 ILE A CA 1
ATOM 765 C C . ILE A 1 98 ? 24.287 -11.727 -8.931 1.00 82.94 98 ILE A C 1
ATOM 767 O O . ILE A 1 98 ? 24.243 -12.169 -7.780 1.00 82.94 98 ILE A O 1
ATOM 771 N N . MET A 1 99 ? 24.058 -12.499 -9.996 1.00 83.19 99 MET A N 1
ATOM 772 C CA . MET A 1 99 ? 23.672 -13.911 -9.900 1.00 83.19 99 MET A CA 1
ATOM 773 C C . MET A 1 99 ? 24.808 -14.799 -9.377 1.00 83.19 99 MET A C 1
ATOM 775 O O . MET A 1 99 ? 24.550 -15.808 -8.721 1.00 83.19 99 MET A O 1
ATOM 779 N N . THR A 1 100 ? 26.060 -14.409 -9.610 1.00 86.19 100 THR A N 1
ATOM 780 C CA . THR A 1 100 ? 27.259 -15.066 -9.065 1.00 86.19 100 THR A CA 1
ATOM 781 C C . THR A 1 100 ? 27.667 -14.531 -7.687 1.00 86.19 100 THR A C 1
ATOM 783 O O . THR A 1 100 ? 28.620 -15.028 -7.084 1.00 86.19 100 THR A O 1
ATOM 786 N N . GLY A 1 101 ? 26.925 -13.559 -7.141 1.00 78.06 101 GLY A N 1
ATOM 787 C CA . GLY A 1 101 ? 27.114 -13.022 -5.794 1.00 78.06 101 GLY A CA 1
ATOM 788 C C . GLY A 1 101 ? 28.286 -12.046 -5.650 1.00 78.06 101 GLY A C 1
ATOM 789 O O . GLY A 1 101 ? 28.795 -11.884 -4.541 1.00 78.06 101 GLY A O 1
ATOM 790 N N . GLY A 1 102 ? 28.755 -11.431 -6.741 1.00 68.69 102 GLY A N 1
ATOM 791 C CA . GLY A 1 102 ? 29.789 -10.382 -6.755 1.00 68.69 102 GLY A CA 1
ATOM 792 C C . GLY A 1 102 ? 31.189 -10.815 -6.298 1.00 68.69 102 GLY A C 1
ATOM 793 O O . GLY A 1 102 ? 32.122 -10.015 -6.293 1.00 68.69 102 GLY A O 1
ATOM 794 N N . ALA A 1 103 ? 31.368 -12.079 -5.908 1.00 62.28 103 ALA A N 1
ATOM 795 C CA . ALA A 1 103 ? 32.619 -12.590 -5.352 1.00 62.28 103 ALA A CA 1
ATOM 796 C C . ALA A 1 103 ? 33.615 -13.072 -6.425 1.00 62.28 103 ALA A C 1
ATOM 798 O O . ALA A 1 103 ? 34.795 -13.241 -6.125 1.00 62.28 103 ALA A O 1
ATOM 799 N N . ALA A 1 104 ? 33.161 -13.296 -7.663 1.00 61.91 104 ALA A N 1
ATOM 800 C CA . ALA A 1 104 ? 33.977 -13.868 -8.738 1.00 61.91 104 ALA A CA 1
ATOM 801 C C . ALA A 1 104 ? 34.676 -12.825 -9.636 1.00 61.91 104 ALA A C 1
ATOM 803 O O . ALA A 1 104 ? 35.593 -13.184 -10.370 1.00 61.91 104 ALA A O 1
ATOM 804 N N . ALA A 1 105 ? 34.288 -11.545 -9.577 1.00 57.91 105 ALA A N 1
ATOM 805 C CA . ALA A 1 105 ? 34.634 -10.555 -10.605 1.00 57.91 105 ALA A CA 1
ATOM 806 C C . ALA A 1 105 ? 35.868 -9.673 -10.313 1.00 57.91 105 ALA A C 1
ATOM 808 O O . ALA A 1 105 ? 36.076 -8.667 -10.988 1.00 57.91 105 ALA A O 1
ATOM 809 N N . ARG A 1 106 ? 36.728 -10.013 -9.340 1.00 55.66 106 ARG A N 1
ATOM 810 C CA . ARG A 1 106 ? 38.003 -9.288 -9.146 1.00 55.66 106 ARG A CA 1
ATOM 811 C C . ARG A 1 106 ? 39.204 -10.221 -9.021 1.00 55.66 106 ARG A C 1
ATOM 813 O O . ARG A 1 106 ? 39.477 -10.750 -7.943 1.00 55.66 106 ARG A O 1
ATOM 820 N N . LYS A 1 107 ? 39.961 -10.332 -10.113 1.00 45.66 107 LYS A N 1
ATOM 821 C CA . LYS A 1 107 ? 41.406 -10.574 -10.109 1.00 45.66 107 LYS A CA 1
ATOM 822 C C . LYS A 1 107 ? 42.054 -9.903 -11.308 1.00 45.66 107 LYS A C 1
ATOM 824 O O . LYS A 1 107 ? 41.452 -9.983 -12.398 1.00 45.66 107 LYS A O 1
#

Organism: NCBI:txid1051891

pLDDT: mean 75.25, std 13.56, range [43.88, 91.75]

Secondary structure (DSSP, 8-state):
---------GGG-PPPS-----SPPPP-SPPPP---TTS-GGGSSHHHHHHHHHHHHHHHGGG----SS----SSGGGS-GGGS-PPP---HHHHHHHHTTTSSS--

Sequence (107 aa):
MKASLRLLNASKARTPLIHFLGPRKTPTEPHVHRPHAMAPPEAKGEAFEAFLQKLNSYTSASTSGAGTKAATYRNFWEVPSYASFRPTELSDFEIEEIMTGGAAARK

InterPro domains:
  IPR020373 Alpha-ketoglutarate dehydrogenase component 4/YMR-31 [PF10937] (15-103)

Foldseek 3Di:
DDDDPPPDPVVPPDDPPDDDPPDDDDDPDDDDDADDPPDDPVCHPPVVVVVVVVVVVVVVVPPDDPDDDDPDDPDLVVDDPVPHPDPDPDDPVNVVCVVVPVPPPDD

Radius of gyration: 29.8 Å; chains: 1; bounding box: 57×91×39 Å